Protein AF-A0A259SQU6-F1 (afdb_monomer_lite)

Secondary structure (DSSP, 8-state):
-----PPPGGGS-TT--SSSSSTT--GGGS--EEE--EE-TTSBEE--TTHHHHHHHHHHTT-SEEE-GGG-BHHHHHHHHHHHHSPP-TTS-----

Sequence (97 aa):
MAPDLHIPADLLPRDGRFGCGPSKVRPEQVATLAAVGELSLAGEVRPVTQAAQRRSEAARLGYAHVIDDRSATLRGALGDVKAHRAPRRLDDEVPAF

Structure (mmCIF, N/CA/C/O backbone):
data_AF-A0A259SQU6-F1
#
_entry.id   AF-A0A259SQU6-F1
#
loop_
_atom_site.group_PDB
_atom_site.id
_atom_site.type_symbol
_atom_site.label_atom_id
_atom_site.label_alt_id
_atom_site.label_comp_id
_atom_site.label_asym_id
_atom_site.label_entity_id
_atom_site.label_seq_id
_atom_site.pdbx_PDB_ins_code
_atom_site.Cartn_x
_atom_site.Cartn_y
_atom_site.Cartn_z
_atom_site.occupancy
_atom_site.B_iso_or_equiv
_atom_site.auth_seq_id
_atom_site.auth_comp_id
_atom_site.auth_asym_id
_atom_site.auth_atom_id
_atom_site.pdbx_PDB_model_num
ATOM 1 N N . MET A 1 1 ? -44.022 33.329 9.269 1.00 60.66 1 MET A N 1
ATOM 2 C CA . MET A 1 1 ? -43.998 32.216 10.237 1.00 60.66 1 MET A CA 1
ATOM 3 C C . MET A 1 1 ? -43.575 30.980 9.459 1.00 60.66 1 MET A C 1
ATOM 5 O O . MET A 1 1 ? -44.358 30.513 8.645 1.00 60.66 1 MET A O 1
ATOM 9 N N . ALA A 1 2 ? -42.301 30.584 9.541 1.00 52.31 2 ALA A N 1
ATOM 10 C CA . ALA A 1 2 ? -41.794 29.430 8.792 1.00 52.31 2 ALA A CA 1
ATOM 11 C C . ALA A 1 2 ? -42.286 28.130 9.458 1.00 52.31 2 ALA A C 1
ATOM 13 O O . ALA A 1 2 ? -42.396 28.116 10.685 1.00 52.31 2 ALA A O 1
ATOM 14 N N . PRO A 1 3 ? -42.624 27.081 8.688 1.00 71.12 3 PRO A N 1
ATOM 15 C CA . PRO A 1 3 ? -43.042 25.806 9.254 1.00 71.12 3 PRO A CA 1
ATOM 16 C C . PRO A 1 3 ? -41.892 25.157 10.025 1.00 71.12 3 PRO A C 1
ATOM 18 O O . PRO A 1 3 ? -40.721 25.305 9.673 1.00 71.12 3 PRO A O 1
ATOM 21 N N . ASP A 1 4 ? -42.258 24.443 11.080 1.00 78.88 4 ASP A N 1
ATOM 22 C CA . ASP A 1 4 ? -41.328 23.856 12.032 1.00 78.88 4 ASP A CA 1
ATOM 23 C C . ASP A 1 4 ? -40.701 22.578 11.444 1.00 78.88 4 ASP A C 1
ATOM 25 O O . ASP A 1 4 ? -41.302 21.500 11.455 1.00 78.88 4 ASP A O 1
ATOM 29 N N . LEU A 1 5 ? -39.517 22.707 10.838 1.00 80.69 5 LEU A N 1
ATOM 30 C CA . LEU A 1 5 ? -38.829 21.615 10.147 1.00 80.69 5 LEU A CA 1
ATOM 31 C C . LEU A 1 5 ? -38.096 20.721 11.152 1.00 80.69 5 LEU A C 1
ATOM 33 O O . LEU A 1 5 ? -36.999 21.040 11.606 1.00 80.69 5 LEU A O 1
ATOM 37 N N . HIS A 1 6 ? -38.695 19.572 11.448 1.00 82.06 6 HIS A N 1
ATOM 38 C CA . HIS A 1 6 ? -38.123 18.554 12.321 1.00 82.06 6 HIS A CA 1
ATOM 39 C C . HIS A 1 6 ? -37.557 17.392 11.507 1.00 82.06 6 HIS A C 1
ATOM 41 O O . HIS A 1 6 ? -38.204 16.892 10.586 1.00 82.06 6 HIS A O 1
ATOM 47 N N . ILE A 1 7 ? -36.358 16.937 11.867 1.00 75.38 7 ILE A N 1
ATOM 48 C CA . ILE A 1 7 ? -35.789 15.702 11.320 1.00 75.38 7 ILE A CA 1
ATOM 49 C C . ILE A 1 7 ? -36.546 14.517 11.950 1.00 75.38 7 ILE A C 1
ATOM 51 O O . ILE A 1 7 ? -36.636 14.463 13.179 1.00 75.38 7 ILE A O 1
ATOM 55 N N . PRO A 1 8 ? -37.086 13.576 11.152 1.00 85.56 8 PRO A N 1
ATOM 56 C CA . PRO A 1 8 ? -37.707 12.354 11.661 1.00 85.56 8 PRO A CA 1
ATOM 57 C C . PRO A 1 8 ? -36.784 11.573 12.608 1.00 85.56 8 PRO A C 1
ATOM 59 O O . PRO A 1 8 ? -35.580 11.465 12.372 1.00 85.56 8 PRO A O 1
ATOM 62 N N . ALA A 1 9 ? -37.345 11.035 13.695 1.00 82.06 9 ALA A N 1
ATOM 63 C CA . ALA A 1 9 ? -36.571 10.433 14.786 1.00 82.06 9 ALA A CA 1
ATOM 64 C C . ALA A 1 9 ? -35.763 9.193 14.363 1.00 82.06 9 ALA A C 1
ATOM 66 O O . ALA A 1 9 ? -34.707 8.916 14.923 1.00 82.06 9 ALA A O 1
ATOM 67 N N . ASP A 1 10 ?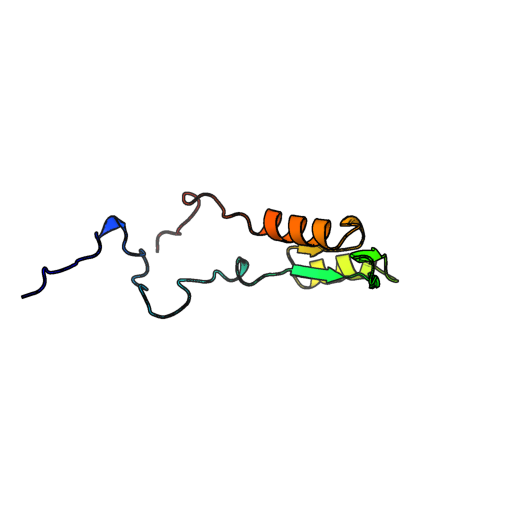 -36.238 8.469 13.356 1.00 79.19 10 ASP A N 1
ATOM 68 C CA . ASP A 1 10 ? -35.579 7.320 12.736 1.00 79.19 10 ASP A CA 1
ATOM 69 C C . ASP A 1 10 ? -34.348 7.703 11.901 1.00 79.19 10 ASP A C 1
ATOM 71 O O . ASP A 1 10 ? -33.470 6.870 11.677 1.00 79.19 10 ASP A O 1
ATOM 75 N N . LEU A 1 11 ? -34.252 8.970 11.489 1.00 72.94 11 LEU A N 1
ATOM 76 C CA . LEU A 1 11 ? -33.097 9.522 10.782 1.00 72.94 11 LEU A CA 1
ATOM 77 C C . LEU A 1 11 ? -32.080 10.181 11.724 1.00 72.94 11 LEU A C 1
ATOM 79 O O . LEU A 1 11 ? -31.016 10.616 11.273 1.00 72.94 11 LEU A O 1
ATOM 83 N N . LEU A 1 12 ? -32.372 10.255 13.027 1.00 74.19 12 LEU A N 1
ATOM 84 C CA . LEU A 1 12 ? -31.411 10.744 14.007 1.00 74.19 12 LEU A CA 1
ATOM 85 C C . LEU A 1 12 ? -30.332 9.678 14.265 1.00 74.19 12 LEU A C 1
ATOM 87 O O . LEU A 1 12 ? -30.648 8.514 14.528 1.00 74.19 12 LEU A O 1
ATOM 91 N N . PRO A 1 13 ? -29.041 10.049 14.243 1.00 69.81 13 PRO A N 1
ATOM 92 C CA . PRO A 1 13 ? -27.972 9.171 14.682 1.00 69.81 13 PRO A CA 1
ATOM 93 C C . PRO A 1 13 ? -28.231 8.693 16.109 1.00 69.81 13 PRO A C 1
ATOM 95 O O . PRO A 1 13 ? -28.492 9.497 17.004 1.00 69.81 13 PRO A O 1
ATOM 98 N N . ARG A 1 14 ? -28.092 7.383 16.342 1.00 69.50 14 ARG A N 1
ATOM 99 C CA . ARG A 1 14 ? -28.286 6.766 17.670 1.00 69.50 14 ARG A CA 1
ATOM 100 C C . ARG A 1 14 ? -27.388 7.355 18.762 1.00 69.50 14 ARG A C 1
ATOM 102 O O . ARG A 1 14 ? -27.666 7.187 19.939 1.00 69.50 14 ARG A O 1
ATOM 109 N N . ASP A 1 15 ? -26.296 8.008 18.381 1.00 63.97 15 ASP A N 1
ATOM 110 C CA . ASP A 1 15 ? -25.340 8.637 19.289 1.00 63.97 15 ASP A CA 1
ATOM 111 C C . ASP A 1 15 ? -25.579 10.140 19.511 1.00 63.97 15 ASP A C 1
ATOM 113 O O . ASP A 1 15 ? -24.777 10.784 20.185 1.00 63.97 15 ASP A O 1
ATOM 117 N N . 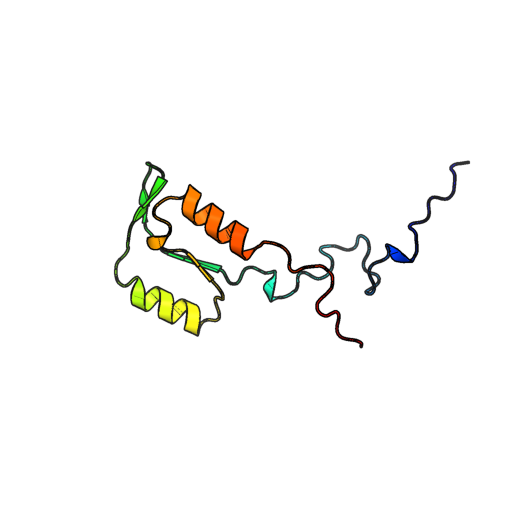GLY A 1 16 ? -26.659 10.699 18.951 1.00 66.94 16 GLY A N 1
ATOM 118 C CA . GLY A 1 16 ? -27.102 12.076 19.182 1.00 66.94 16 GLY A CA 1
ATOM 119 C C . GLY A 1 16 ? -26.232 13.164 18.545 1.00 66.94 16 GLY A C 1
ATOM 120 O O . GLY A 1 16 ? -26.401 14.339 18.860 1.00 66.94 16 GLY A O 1
ATOM 121 N N . ARG A 1 17 ? -25.288 12.817 17.658 1.00 67.06 17 ARG A N 1
ATOM 122 C CA . ARG A 1 17 ? -24.277 13.753 17.127 1.00 67.06 17 ARG A CA 1
ATOM 123 C C . ARG A 1 17 ? -24.598 14.277 15.728 1.00 67.06 17 ARG A C 1
ATOM 125 O O . ARG A 1 17 ? -23.802 14.138 14.796 1.00 67.06 17 ARG A O 1
ATOM 132 N N . PHE A 1 18 ? -25.759 14.909 15.575 1.00 65.56 18 PHE A N 1
ATOM 133 C CA . PHE A 1 18 ? -26.076 15.652 14.354 1.00 65.56 18 PHE A CA 1
ATOM 134 C C . PHE A 1 18 ? -25.340 17.006 14.366 1.00 65.56 18 PHE A C 1
ATOM 136 O O . PHE A 1 18 ? -25.531 17.809 15.273 1.00 65.56 18 PHE A O 1
ATOM 143 N N . GLY A 1 19 ? -24.474 17.264 13.379 1.00 61.25 19 GLY A N 1
ATOM 144 C CA . GLY A 1 19 ? -23.902 18.600 13.138 1.00 61.25 19 GLY A CA 1
ATOM 145 C C . GLY A 1 19 ? -22.692 19.050 13.980 1.00 61.25 19 GLY A C 1
ATOM 146 O O . GLY A 1 19 ? -22.284 20.197 13.833 1.00 61.25 19 GLY A O 1
ATOM 147 N N . CYS A 1 20 ? -22.065 18.204 14.813 1.00 52.62 20 CYS A N 1
ATOM 148 C CA . CYS A 1 20 ? -20.941 18.605 15.691 1.00 52.62 20 CYS A CA 1
ATOM 149 C C . CYS A 1 20 ? -19.534 18.157 15.224 1.00 52.62 20 CYS A C 1
ATOM 151 O O . CYS A 1 20 ? -18.630 17.990 16.043 1.00 52.62 20 CYS A O 1
ATOM 153 N N . GLY A 1 21 ? -19.331 17.938 13.923 1.00 58.34 21 GLY A N 1
ATOM 154 C CA . GLY A 1 21 ? -18.098 17.343 13.380 1.00 58.34 21 GLY A CA 1
ATOM 155 C C . GLY A 1 21 ? -18.283 15.868 13.007 1.00 58.34 21 GLY A C 1
ATOM 156 O O . GLY A 1 21 ? -19.397 15.358 13.129 1.00 58.34 21 GLY A O 1
ATOM 157 N N . PRO A 1 22 ? -17.242 15.187 12.483 1.00 53.59 22 PRO A N 1
ATOM 158 C CA . PRO A 1 22 ? -17.411 13.928 11.772 1.00 53.59 22 PRO A CA 1
ATOM 159 C C . PRO A 1 22 ? -17.970 12.869 12.721 1.00 53.59 22 PRO A C 1
ATOM 161 O O . PRO A 1 22 ? -17.311 12.416 13.658 1.00 53.59 22 PRO A O 1
ATOM 164 N N . SER A 1 23 ? -19.234 12.534 12.493 1.00 53.69 23 SER A N 1
ATOM 165 C CA . SER A 1 23 ? -20.035 11.600 13.267 1.00 53.69 23 SER A CA 1
ATOM 166 C C . SER A 1 23 ? -19.318 10.249 13.288 1.00 53.69 23 SER A C 1
ATOM 168 O O . SER A 1 23 ? -19.304 9.550 12.283 1.00 53.69 23 SER A O 1
ATOM 170 N N . LYS A 1 24 ? -18.632 9.944 14.399 1.00 58.22 24 LYS A N 1
ATOM 171 C CA . LYS A 1 24 ? -17.826 8.731 14.624 1.00 58.22 24 LYS A CA 1
ATOM 172 C C . LYS A 1 24 ? -17.030 8.289 13.389 1.00 58.22 24 LYS A C 1
ATOM 174 O O . LYS A 1 24 ? -17.375 7.292 12.761 1.00 58.22 24 LYS A O 1
ATOM 179 N N . VAL A 1 25 ? -15.916 8.965 13.088 1.00 54.47 25 VAL A N 1
ATOM 180 C CA . VAL A 1 25 ? -14.859 8.284 12.322 1.00 54.47 25 VAL A CA 1
ATOM 181 C C . VAL A 1 25 ? -14.386 7.146 13.209 1.00 54.47 25 VAL A C 1
ATOM 183 O O . VAL A 1 25 ? -13.686 7.372 14.198 1.00 54.47 25 VAL A O 1
ATOM 186 N N . ARG A 1 26 ? -14.852 5.931 12.931 1.00 55.69 26 ARG A N 1
ATOM 187 C CA . ARG A 1 26 ? -14.359 4.759 13.637 1.00 55.69 26 ARG A CA 1
ATOM 188 C C . ARG A 1 26 ? -12.837 4.686 13.404 1.00 55.69 26 ARG A C 1
ATOM 190 O O . ARG A 1 26 ? -12.392 5.096 12.332 1.00 55.69 26 ARG A O 1
ATOM 197 N N . PRO A 1 27 ? -12.008 4.257 14.365 1.00 52.81 27 PRO A N 1
ATOM 198 C CA . PRO A 1 27 ? -10.552 4.221 14.190 1.00 52.81 27 PRO A CA 1
ATOM 199 C C . PRO A 1 27 ? -10.107 3.494 12.911 1.00 52.81 27 PRO A C 1
ATOM 201 O O . PRO A 1 27 ? -9.173 3.927 12.252 1.00 52.81 27 PRO A O 1
ATOM 204 N N . GLU A 1 28 ? -10.843 2.467 12.491 1.00 49.94 28 GLU A N 1
ATOM 205 C CA . GLU A 1 28 ? -10.682 1.749 11.222 1.00 49.94 28 GLU A CA 1
ATOM 206 C C . GLU A 1 28 ? -11.048 2.568 9.966 1.00 49.94 28 GLU A C 1
ATOM 208 O O . GLU A 1 28 ? -10.605 2.252 8.864 1.00 49.94 28 GLU A O 1
ATOM 213 N N . GLN A 1 29 ? -11.843 3.631 10.110 1.00 52.28 29 GLN A N 1
ATOM 214 C CA . GLN A 1 29 ? -12.135 4.614 9.061 1.00 52.28 29 GLN A CA 1
ATOM 215 C C . GLN A 1 29 ? -11.054 5.705 8.970 1.00 52.28 29 GLN A C 1
ATOM 217 O O . GLN A 1 29 ? -11.001 6.420 7.965 1.00 52.28 29 GLN A O 1
ATOM 222 N N . VAL A 1 30 ? -10.177 5.830 9.975 1.00 56.97 30 VAL A N 1
ATOM 223 C CA . VAL A 1 30 ? -8.925 6.586 9.863 1.00 56.97 30 VAL A CA 1
ATOM 224 C C . VAL A 1 30 ? -7.921 5.659 9.179 1.00 56.97 30 VAL A C 1
ATOM 226 O O . VAL A 1 30 ? -7.359 4.766 9.798 1.00 56.97 30 VAL A O 1
ATOM 229 N N . ALA A 1 31 ? -7.774 5.819 7.865 1.00 61.16 31 ALA A N 1
ATOM 230 C CA . ALA A 1 31 ? -7.061 4.903 6.976 1.00 61.16 31 ALA A CA 1
ATOM 231 C C . ALA A 1 31 ? -5.749 4.320 7.554 1.00 61.16 31 ALA A C 1
ATOM 233 O O . ALA A 1 31 ? -4.714 4.983 7.579 1.00 61.16 31 ALA A O 1
ATOM 234 N N . THR A 1 32 ? -5.768 3.032 7.909 1.00 79.06 32 THR A N 1
ATOM 235 C CA . THR A 1 32 ? -4.597 2.179 8.180 1.00 79.06 32 THR A CA 1
ATOM 236 C C . THR A 1 32 ? -3.989 1.677 6.862 1.00 79.06 32 THR A C 1
ATOM 238 O O . THR A 1 32 ? -3.767 0.485 6.652 1.00 79.06 32 THR A O 1
ATOM 241 N N . LEU A 1 33 ? -3.749 2.603 5.932 1.00 87.75 33 LEU A N 1
ATOM 242 C CA . LEU A 1 33 ? -3.219 2.337 4.596 1.00 87.75 33 LEU A CA 1
ATOM 243 C C . LEU A 1 33 ? -1.750 2.764 4.520 1.00 87.75 33 LEU A C 1
ATOM 245 O O . LEU A 1 33 ? -1.439 3.938 4.710 1.00 87.75 33 LEU A O 1
ATOM 249 N N . ALA A 1 34 ? -0.860 1.834 4.194 1.00 93.50 34 ALA A N 1
ATOM 250 C CA . ALA A 1 34 ? 0.495 2.148 3.759 1.00 93.50 34 ALA A CA 1
ATOM 251 C C . ALA A 1 34 ? 0.565 2.098 2.229 1.00 93.50 34 ALA A C 1
ATOM 253 O O . ALA A 1 34 ? -0.099 1.282 1.592 1.00 93.50 34 ALA A O 1
ATOM 254 N N . ALA A 1 35 ? 1.397 2.946 1.633 1.00 94.81 35 ALA A N 1
ATOM 255 C CA . ALA A 1 35 ? 1.685 2.907 0.205 1.00 94.81 35 ALA A CA 1
ATOM 256 C C . ALA A 1 35 ? 3.199 2.924 -0.016 1.00 94.81 35 ALA A C 1
ATOM 258 O O . ALA A 1 35 ? 3.919 3.677 0.643 1.00 94.81 35 ALA A O 1
ATOM 259 N N . VAL A 1 36 ? 3.687 2.085 -0.927 1.00 96.38 36 VAL A N 1
ATOM 260 C CA . VAL A 1 36 ? 5.112 1.968 -1.235 1.00 96.38 36 VAL A CA 1
ATOM 261 C C . VAL A 1 36 ? 5.330 1.696 -2.721 1.00 96.38 36 VAL A C 1
ATOM 263 O O . VAL A 1 36 ? 4.820 0.733 -3.271 1.00 96.38 36 VAL A O 1
ATOM 266 N N . GLY A 1 37 ? 6.133 2.522 -3.378 1.00 95.94 37 GLY A N 1
ATOM 267 C CA . GLY A 1 37 ? 6.446 2.373 -4.796 1.00 95.94 37 GLY A CA 1
ATOM 268 C C . GLY A 1 37 ? 7.108 3.633 -5.331 1.00 95.94 37 GLY A C 1
ATOM 269 O O . GLY A 1 37 ? 7.003 4.698 -4.721 1.00 95.94 37 GLY A O 1
ATOM 270 N N . GLU A 1 38 ? 7.793 3.519 -6.461 1.00 97.69 38 GLU A N 1
ATOM 271 C CA . GLU A 1 38 ? 8.236 4.683 -7.225 1.00 97.69 38 GLU A CA 1
ATOM 272 C C . GLU A 1 38 ? 7.135 5.052 -8.224 1.00 97.69 38 GLU A C 1
ATOM 274 O O . GLU A 1 38 ? 6.672 4.200 -8.982 1.00 97.69 38 GLU A O 1
ATOM 279 N N . LEU A 1 39 ? 6.699 6.312 -8.217 1.00 97.69 39 LEU A N 1
ATOM 280 C CA . LEU A 1 39 ? 5.694 6.802 -9.155 1.00 97.69 39 LEU A CA 1
ATOM 281 C C . LEU A 1 39 ? 6.386 7.457 -10.350 1.00 97.69 39 LEU A C 1
ATOM 283 O O . LEU A 1 39 ? 7.044 8.487 -10.198 1.00 97.69 39 LEU A O 1
ATOM 287 N N . SER A 1 40 ? 6.218 6.880 -11.540 1.00 97.38 40 SER A N 1
ATOM 288 C CA . SER A 1 40 ? 6.727 7.489 -12.770 1.00 97.38 40 SER A CA 1
ATOM 289 C C . SER A 1 40 ? 5.822 8.635 -13.236 1.00 97.38 40 SER A C 1
ATOM 291 O O . SER A 1 40 ? 4.627 8.669 -12.939 1.00 97.38 40 SER A O 1
ATOM 293 N N . LEU A 1 41 ? 6.361 9.555 -14.043 1.00 97.38 41 LEU A N 1
ATOM 294 C CA . LEU A 1 41 ? 5.561 10.621 -14.668 1.00 97.38 41 LEU A CA 1
ATOM 295 C C . LEU A 1 41 ? 4.516 10.082 -15.663 1.00 97.38 41 LEU A C 1
ATOM 297 O O . LEU A 1 41 ? 3.539 10.766 -15.950 1.00 97.38 41 LEU A O 1
ATOM 301 N N . ALA A 1 42 ? 4.694 8.851 -16.156 1.00 97.06 42 ALA A N 1
ATOM 302 C CA . ALA A 1 42 ? 3.708 8.148 -16.976 1.00 97.06 42 ALA A CA 1
ATOM 303 C C . ALA A 1 42 ? 2.567 7.524 -16.142 1.00 97.06 42 ALA A C 1
ATOM 305 O O . ALA A 1 42 ? 1.612 6.993 -16.704 1.00 97.06 42 ALA A O 1
ATOM 306 N N . GLY A 1 43 ? 2.643 7.597 -14.808 1.00 97.12 43 GLY A N 1
ATOM 307 C CA . GLY A 1 43 ? 1.629 7.069 -13.897 1.00 97.12 43 GLY A CA 1
ATOM 308 C C . GLY A 1 43 ? 1.801 5.592 -13.544 1.00 97.12 43 GLY A C 1
ATOM 309 O O . GLY A 1 43 ? 0.839 4.974 -13.087 1.00 97.12 43 GLY A O 1
ATOM 310 N N . GLU A 1 44 ? 2.987 5.018 -13.743 1.00 98.19 44 GLU A N 1
ATOM 311 C CA . GLU A 1 44 ? 3.308 3.643 -13.340 1.00 98.19 44 GLU A CA 1
ATOM 312 C C . GLU A 1 44 ? 3.711 3.587 -11.865 1.00 98.19 44 GLU A C 1
ATOM 314 O O . GLU A 1 44 ? 4.385 4.493 -11.370 1.00 98.19 44 GLU A O 1
ATOM 319 N N . VAL A 1 45 ? 3.355 2.497 -11.184 1.00 97.88 45 VAL A N 1
ATOM 320 C CA . VAL A 1 45 ? 3.846 2.182 -9.836 1.00 97.88 45 VAL A CA 1
ATOM 321 C C . VAL A 1 45 ? 4.941 1.134 -9.972 1.00 97.88 45 VAL A C 1
ATOM 323 O O . VAL A 1 45 ? 4.669 -0.028 -10.262 1.00 97.88 45 VAL A O 1
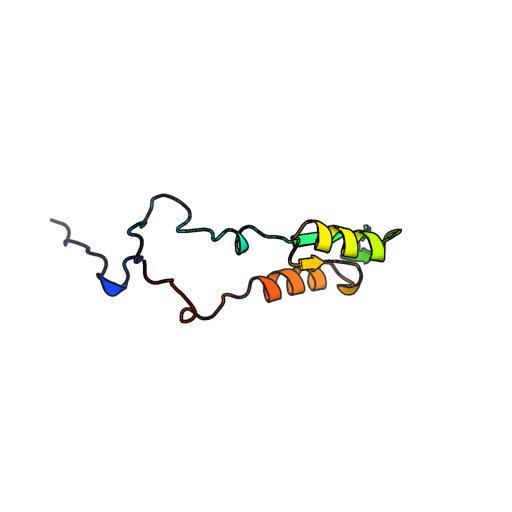ATOM 326 N N . ARG A 1 46 ? 6.191 1.554 -9.794 1.00 97.44 46 ARG A N 1
ATOM 327 C CA . ARG A 1 46 ? 7.376 0.716 -9.984 1.00 97.44 46 ARG A CA 1
ATOM 328 C C . ARG A 1 46 ? 7.860 0.127 -8.652 1.00 97.44 46 ARG A C 1
ATOM 330 O O . ARG A 1 46 ? 7.730 0.780 -7.609 1.00 97.44 46 ARG A O 1
ATOM 337 N N . PRO A 1 47 ? 8.439 -1.087 -8.670 1.00 96.94 47 PRO A N 1
ATOM 338 C CA . PRO A 1 47 ? 8.941 -1.737 -7.466 1.00 96.94 47 PRO A CA 1
ATOM 339 C C . PRO A 1 47 ? 10.122 -0.969 -6.868 1.00 96.94 47 PRO A C 1
ATOM 341 O O . PRO A 1 47 ? 10.983 -0.460 -7.582 1.00 96.94 47 PRO A O 1
ATOM 344 N N . VAL A 1 48 ? 10.190 -0.949 -5.537 1.00 96.50 48 VAL A N 1
ATOM 345 C CA . VAL A 1 48 ? 11.322 -0.400 -4.778 1.00 96.50 48 VAL A CA 1
ATOM 346 C C . VAL A 1 48 ? 12.127 -1.509 -4.115 1.00 96.50 48 VAL A C 1
ATOM 348 O O . VAL A 1 48 ? 11.664 -2.639 -3.931 1.00 96.50 48 VAL A O 1
ATOM 351 N N . THR A 1 49 ? 13.336 -1.174 -3.675 1.00 97.25 49 THR A N 1
ATOM 352 C CA . THR A 1 49 ? 14.146 -2.092 -2.875 1.00 97.25 49 THR A CA 1
ATOM 353 C C . THR A 1 49 ? 13.420 -2.492 -1.586 1.00 97.25 49 THR A C 1
ATOM 355 O O . THR A 1 49 ? 12.764 -1.681 -0.920 1.00 97.25 49 THR A O 1
ATOM 358 N N . GLN A 1 50 ? 13.555 -3.773 -1.225 1.00 96.50 50 GLN A N 1
ATOM 359 C CA . GLN A 1 50 ? 12.985 -4.356 -0.004 1.00 96.50 50 GLN A CA 1
ATOM 360 C C . GLN A 1 50 ? 11.445 -4.256 0.094 1.00 96.50 50 GLN A C 1
ATOM 362 O O . GLN A 1 50 ? 10.899 -4.245 1.196 1.00 96.50 50 GLN A O 1
ATOM 367 N N . ALA A 1 51 ? 10.716 -4.223 -1.030 1.00 94.88 51 ALA A N 1
ATOM 368 C CA . ALA A 1 51 ? 9.248 -4.133 -1.038 1.00 94.88 51 ALA A CA 1
ATOM 369 C C . ALA A 1 51 ? 8.560 -5.205 -0.163 1.00 94.88 51 ALA A C 1
ATOM 371 O O . ALA A 1 51 ? 7.611 -4.908 0.561 1.00 94.88 51 ALA A O 1
ATOM 372 N N . ALA A 1 52 ? 9.074 -6.441 -0.161 1.00 94.44 52 ALA A N 1
ATOM 373 C CA . ALA A 1 52 ? 8.565 -7.514 0.696 1.00 94.44 52 ALA A CA 1
ATOM 374 C C . ALA A 1 52 ? 8.690 -7.189 2.192 1.00 94.44 52 ALA A C 1
ATOM 376 O O . ALA A 1 52 ? 7.713 -7.301 2.926 1.00 94.44 52 ALA A O 1
ATOM 377 N N . GLN A 1 53 ? 9.861 -6.722 2.627 1.00 97.12 53 GLN A N 1
ATOM 378 C CA . GLN A 1 53 ? 10.102 -6.351 4.019 1.00 97.12 53 GLN A CA 1
ATOM 379 C C . GLN A 1 53 ? 9.255 -5.153 4.446 1.00 97.12 53 GLN A C 1
ATOM 381 O O . GLN A 1 53 ? 8.696 -5.164 5.536 1.00 97.12 53 GLN A O 1
ATOM 386 N N . ARG A 1 54 ? 9.104 -4.146 3.577 1.00 95.94 54 ARG A N 1
ATOM 387 C CA . ARG A 1 54 ? 8.247 -2.979 3.838 1.00 95.94 54 ARG A CA 1
ATOM 388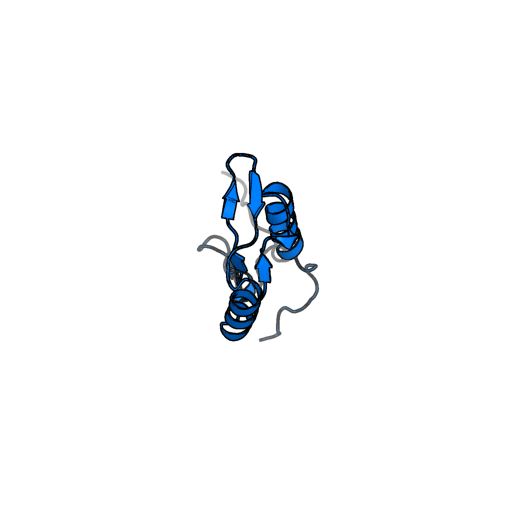 C C . ARG A 1 54 ? 6.785 -3.383 4.040 1.00 95.94 54 ARG A C 1
ATOM 390 O O . ARG A 1 54 ? 6.124 -2.836 4.914 1.00 95.94 54 ARG A O 1
ATOM 397 N N . ARG A 1 55 ? 6.301 -4.379 3.289 1.00 94.75 55 ARG A N 1
ATOM 398 C CA . ARG A 1 55 ? 4.958 -4.950 3.472 1.00 94.75 55 ARG A CA 1
ATOM 399 C C . ARG A 1 55 ? 4.824 -5.683 4.809 1.00 94.75 55 ARG A C 1
ATOM 401 O O . ARG A 1 55 ? 3.843 -5.472 5.514 1.00 94.75 55 ARG A O 1
ATOM 408 N N . SER A 1 56 ? 5.812 -6.499 5.177 1.00 95.12 56 SER A N 1
ATOM 409 C CA . SER A 1 56 ? 5.833 -7.179 6.480 1.00 95.12 56 SER A CA 1
ATOM 410 C C . SER A 1 56 ? 5.882 -6.190 7.648 1.00 95.12 56 SER A C 1
ATOM 412 O O . SER A 1 56 ? 5.201 -6.383 8.651 1.00 95.12 56 SER A O 1
ATOM 414 N N . GLU A 1 57 ? 6.641 -5.104 7.505 1.00 96.25 57 GLU A N 1
ATOM 415 C CA . GLU A 1 57 ? 6.737 -4.046 8.510 1.00 96.25 57 GLU A CA 1
ATOM 416 C C . GLU A 1 57 ? 5.431 -3.254 8.629 1.00 96.25 57 GLU A C 1
ATOM 418 O O . GLU A 1 57 ? 4.974 -2.982 9.735 1.00 96.25 57 GLU A O 1
ATOM 423 N N . ALA A 1 58 ? 4.773 -2.954 7.508 1.00 93.69 58 ALA A N 1
ATOM 424 C CA . ALA A 1 58 ? 3.456 -2.332 7.521 1.00 93.69 58 ALA A CA 1
ATOM 425 C C . ALA A 1 58 ? 2.429 -3.202 8.272 1.00 93.69 58 ALA A C 1
ATOM 427 O O . ALA A 1 58 ? 1.699 -2.695 9.123 1.00 93.69 58 ALA A O 1
ATOM 428 N N . ALA A 1 59 ? 2.435 -4.519 8.045 1.00 90.88 59 ALA A N 1
ATOM 429 C CA . ALA A 1 59 ? 1.593 -5.443 8.803 1.00 90.88 59 ALA A CA 1
ATOM 430 C C . ALA A 1 59 ? 1.932 -5.434 10.306 1.00 90.88 59 ALA A C 1
ATOM 432 O O . ALA A 1 59 ? 1.033 -5.358 11.142 1.00 90.88 59 ALA A O 1
ATOM 433 N N . ARG A 1 60 ? 3.225 -5.437 10.663 1.00 93.50 60 ARG A N 1
ATOM 434 C CA . ARG A 1 60 ? 3.694 -5.353 12.058 1.00 93.50 60 ARG A CA 1
ATOM 435 C C . ARG A 1 60 ? 3.228 -4.072 12.762 1.00 93.50 60 ARG A C 1
ATOM 437 O O . ARG A 1 60 ? 2.953 -4.102 13.957 1.00 93.50 60 ARG A O 1
ATOM 444 N N . LEU A 1 61 ? 3.149 -2.962 12.027 1.00 91.81 61 LEU A N 1
ATOM 445 C CA . LEU A 1 61 ? 2.718 -1.650 12.520 1.00 91.81 61 LEU A CA 1
ATOM 446 C C . LEU A 1 61 ? 1.191 -1.457 12.518 1.00 91.81 61 LEU A C 1
ATOM 448 O O . LEU A 1 61 ? 0.720 -0.394 12.916 1.00 91.81 61 LEU A O 1
ATOM 452 N N . GLY A 1 62 ? 0.415 -2.460 12.095 1.00 87.69 62 GLY A N 1
ATOM 453 C CA . GLY A 1 62 ? -1.048 -2.402 12.116 1.00 87.69 62 GLY A CA 1
ATOM 454 C C . GLY A 1 62 ? -1.674 -1.683 10.921 1.00 87.69 62 GLY A C 1
ATOM 455 O O . GLY A 1 62 ? -2.847 -1.313 10.979 1.00 87.69 62 GLY A O 1
ATOM 456 N N . TYR A 1 63 ? -0.933 -1.499 9.824 1.00 88.94 63 TYR A N 1
ATOM 457 C CA . TYR A 1 63 ? -1.547 -1.102 8.560 1.00 88.94 63 TYR A CA 1
ATOM 458 C C . TYR A 1 63 ? -2.396 -2.265 8.034 1.00 88.94 63 TYR A C 1
ATOM 460 O O . TYR A 1 63 ? -1.879 -3.340 7.734 1.00 88.94 63 TYR A O 1
ATOM 468 N N . ALA A 1 64 ? -3.704 -2.047 7.918 1.00 84.75 64 ALA A N 1
ATOM 469 C CA . ALA A 1 64 ? -4.652 -3.027 7.405 1.00 84.75 64 ALA A CA 1
ATOM 470 C C . ALA A 1 64 ? -4.466 -3.268 5.901 1.00 84.75 64 ALA A C 1
ATOM 472 O O . ALA A 1 64 ? -4.777 -4.348 5.400 1.00 84.75 64 ALA A O 1
ATOM 473 N N . HIS A 1 65 ? -3.945 -2.269 5.183 1.00 89.06 65 HIS A N 1
ATOM 474 C CA . HIS A 1 65 ? -3.804 -2.312 3.735 1.00 89.06 65 HIS A CA 1
ATOM 475 C C . HIS A 1 65 ? -2.448 -1.769 3.290 1.00 89.06 65 HIS A C 1
ATOM 477 O O . HIS A 1 65 ? -1.980 -0.746 3.789 1.00 89.06 65 HIS A O 1
ATOM 483 N N . VAL A 1 66 ? -1.838 -2.441 2.313 1.00 93.88 66 VAL A N 1
ATOM 484 C CA . VAL A 1 66 ? -0.601 -1.997 1.665 1.00 93.88 66 VAL A CA 1
ATOM 485 C C . VAL A 1 66 ? -0.842 -1.906 0.165 1.00 93.88 66 VAL A C 1
ATOM 487 O O . VAL A 1 66 ? -1.147 -2.916 -0.464 1.00 93.88 66 VAL A O 1
ATOM 490 N N . ILE A 1 67 ? -0.690 -0.706 -0.391 1.00 95.50 67 ILE A N 1
ATOM 491 C CA . ILE A 1 67 ? -0.654 -0.464 -1.837 1.00 95.50 67 ILE A CA 1
ATOM 492 C C . ILE A 1 67 ? 0.800 -0.492 -2.288 1.00 95.50 67 ILE A C 1
ATOM 494 O O . ILE A 1 67 ? 1.642 0.210 -1.724 1.00 95.50 67 ILE A O 1
ATOM 498 N N . ASP A 1 68 ? 1.096 -1.288 -3.307 1.00 96.38 68 ASP A N 1
ATOM 499 C CA . ASP A 1 68 ? 2.448 -1.429 -3.837 1.00 96.38 68 ASP A CA 1
ATOM 500 C C . ASP A 1 68 ? 2.470 -1.599 -5.364 1.00 96.38 68 ASP A C 1
ATOM 502 O O . ASP A 1 68 ? 1.465 -1.361 -6.042 1.00 96.38 68 ASP A O 1
ATOM 506 N N . ASP A 1 69 ? 3.625 -1.978 -5.915 1.00 96.69 69 ASP A N 1
ATOM 507 C CA . ASP A 1 69 ? 3.861 -2.159 -7.350 1.00 96.69 69 ASP A CA 1
ATOM 508 C C . ASP A 1 69 ? 2.911 -3.159 -8.023 1.00 96.69 69 ASP A C 1
ATOM 510 O O . ASP A 1 69 ? 2.687 -3.063 -9.229 1.00 96.69 69 ASP A O 1
ATOM 514 N N . ARG A 1 70 ? 2.246 -4.039 -7.259 1.00 95.44 70 ARG A N 1
ATOM 515 C CA . ARG A 1 70 ? 1.191 -4.930 -7.779 1.00 95.44 70 ARG A CA 1
ATOM 516 C C . ARG A 1 70 ? 0.025 -4.173 -8.408 1.00 95.44 70 ARG A C 1
ATOM 518 O O . ARG A 1 70 ? -0.654 -4.721 -9.271 1.00 95.44 70 ARG A O 1
ATOM 525 N N . SER A 1 71 ? -0.184 -2.920 -8.009 1.00 96.62 71 SER A N 1
ATOM 526 C CA . SER A 1 71 ? -1.224 -2.052 -8.571 1.00 96.62 7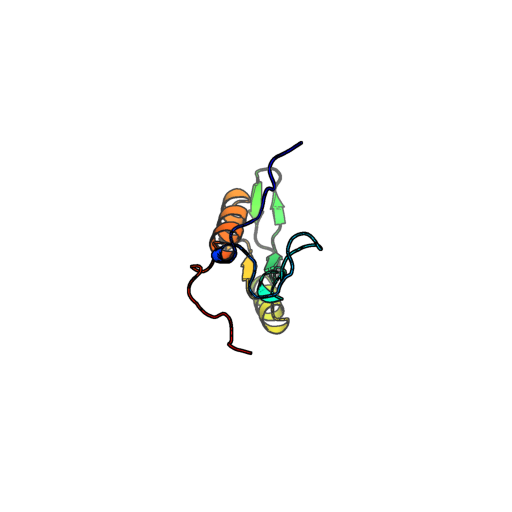1 SER A CA 1
ATOM 527 C C . SER A 1 71 ? -0.909 -1.607 -10.008 1.00 96.62 71 SER A C 1
ATOM 529 O O . SER A 1 71 ? -1.805 -1.128 -10.705 1.00 96.62 71 SER A O 1
ATOM 531 N N . ALA A 1 72 ? 0.356 -1.746 -10.442 1.00 97.44 72 ALA A N 1
ATOM 532 C CA . ALA A 1 72 ? 0.961 -1.400 -11.736 1.00 97.44 72 ALA A CA 1
ATOM 533 C C . ALA A 1 72 ? 0.853 0.074 -12.180 1.00 97.44 72 ALA A C 1
ATOM 535 O O . ALA A 1 72 ? 1.782 0.624 -12.767 1.00 97.44 72 ALA A O 1
ATOM 536 N N . THR A 1 73 ? -0.261 0.744 -11.896 1.00 98.06 73 THR A N 1
ATOM 537 C CA . THR A 1 73 ? -0.571 2.114 -12.306 1.00 98.06 73 THR A CA 1
ATOM 538 C C . THR A 1 73 ? -1.215 2.887 -11.162 1.00 98.06 73 THR A C 1
ATOM 540 O O . THR A 1 73 ? -1.872 2.313 -10.292 1.00 98.06 73 THR A O 1
ATOM 543 N N . LEU A 1 74 ? -1.104 4.215 -11.196 1.00 96.31 74 LEU A N 1
ATOM 544 C CA . LEU A 1 74 ? -1.762 5.104 -10.239 1.00 96.31 74 LEU A CA 1
ATOM 545 C C . LEU A 1 74 ? -3.288 4.922 -10.251 1.00 96.31 74 LEU A C 1
ATOM 547 O O . LEU A 1 74 ? -3.931 4.970 -9.205 1.00 96.31 74 LEU A O 1
ATOM 551 N N . ARG A 1 75 ? -3.881 4.678 -11.428 1.00 97.38 75 ARG A N 1
ATOM 552 C CA . ARG A 1 75 ? -5.317 4.387 -11.543 1.00 97.38 75 ARG A CA 1
ATOM 553 C C . ARG A 1 75 ? -5.679 3.067 -10.855 1.00 97.38 75 ARG A C 1
ATOM 555 O O . ARG A 1 75 ? -6.700 3.037 -10.175 1.00 97.38 75 ARG A O 1
ATOM 562 N N . GLY A 1 76 ? -4.863 2.024 -11.021 1.00 97.12 76 GLY A N 1
ATOM 563 C CA . GLY A 1 76 ? -5.021 0.743 -10.324 1.00 97.12 76 GLY A CA 1
ATOM 564 C C . GLY A 1 76 ? -4.965 0.927 -8.810 1.00 97.12 76 GLY A C 1
ATOM 565 O O . GLY A 1 76 ? -5.935 0.622 -8.126 1.00 97.12 76 GLY A O 1
ATOM 566 N N . ALA A 1 77 ? -3.919 1.598 -8.321 1.00 95.56 77 ALA A N 1
ATOM 567 C CA . ALA A 1 77 ? -3.739 1.909 -6.903 1.00 95.56 77 ALA A CA 1
ATOM 568 C C . ALA A 1 77 ? -4.931 2.681 -6.305 1.00 95.56 77 ALA A C 1
ATOM 570 O O . ALA A 1 77 ? -5.425 2.355 -5.228 1.00 95.56 77 ALA A O 1
ATOM 571 N N . LEU A 1 78 ? -5.444 3.696 -7.011 1.00 94.31 78 LEU A N 1
ATOM 572 C CA . LEU A 1 78 ? -6.642 4.429 -6.584 1.00 94.31 78 LEU A CA 1
ATOM 573 C C . LEU A 1 78 ? -7.908 3.557 -6.603 1.00 94.31 78 LEU A C 1
ATOM 575 O O . LEU A 1 78 ? -8.823 3.798 -5.813 1.00 94.31 78 LEU A O 1
ATOM 579 N N . GLY A 1 79 ? -7.983 2.580 -7.508 1.00 93.88 79 GLY A N 1
ATOM 580 C CA . GLY A 1 79 ? -9.030 1.560 -7.536 1.00 93.88 79 GLY A CA 1
ATOM 581 C C . GLY A 1 79 ? -8.988 0.676 -6.293 1.00 93.88 79 GLY A C 1
ATOM 582 O O . GLY A 1 79 ? -10.013 0.534 -5.628 1.00 93.88 79 GLY A O 1
ATOM 583 N N . ASP A 1 80 ? -7.805 0.189 -5.926 1.00 91.19 80 ASP A N 1
ATOM 584 C CA . ASP A 1 80 ? -7.589 -0.650 -4.743 1.00 91.19 80 ASP A CA 1
ATOM 585 C C . ASP A 1 80 ? -7.977 0.094 -3.457 1.00 91.19 80 ASP A C 1
ATOM 587 O O . ASP A 1 80 ? -8.741 -0.413 -2.634 1.00 91.19 80 ASP A O 1
ATOM 591 N N . VAL A 1 81 ? -7.580 1.367 -3.328 1.00 89.38 81 VAL A N 1
ATOM 592 C CA . VAL A 1 81 ? -7.995 2.227 -2.203 1.00 89.38 81 VAL A CA 1
ATOM 593 C C . VAL A 1 81 ? -9.517 2.366 -2.120 1.00 89.38 81 VAL A C 1
ATOM 595 O O . VAL A 1 81 ? -10.092 2.321 -1.031 1.00 89.38 81 VAL A O 1
ATOM 598 N N . LYS A 1 82 ? -10.198 2.540 -3.258 1.00 84.81 82 LYS A N 1
ATOM 599 C CA . LYS A 1 82 ? -11.663 2.671 -3.294 1.00 84.81 82 LYS A CA 1
ATOM 600 C C . LYS A 1 82 ? -12.369 1.358 -2.974 1.00 84.81 82 LYS A C 1
ATOM 602 O O . LYS A 1 82 ? -13.367 1.391 -2.260 1.00 84.81 82 LYS A O 1
ATOM 607 N N . ALA A 1 83 ? -11.857 0.233 -3.468 1.00 82.12 83 ALA A N 1
ATOM 608 C CA . ALA A 1 83 ? -12.389 -1.093 -3.174 1.00 82.12 83 ALA A CA 1
ATOM 609 C C . ALA A 1 83 ? -12.314 -1.398 -1.671 1.00 82.12 83 ALA A C 1
ATOM 611 O O . ALA A 1 83 ? -13.274 -1.905 -1.098 1.00 82.12 83 ALA A O 1
ATOM 612 N N . HIS A 1 84 ? -11.223 -0.997 -1.014 1.00 73.12 84 HIS A N 1
ATOM 613 C CA . HIS A 1 84 ? -11.070 -1.130 0.436 1.00 73.12 84 HIS A CA 1
ATOM 614 C C . HIS A 1 84 ? -11.932 -0.147 1.244 1.00 73.12 84 HIS A C 1
ATOM 616 O O . HIS A 1 84 ? -12.291 -0.440 2.381 1.00 73.12 84 HIS A O 1
ATOM 622 N N . ARG A 1 85 ? -12.303 1.006 0.670 1.00 64.19 85 ARG A N 1
ATOM 623 C CA . ARG A 1 85 ? -13.154 2.022 1.316 1.00 64.19 85 ARG A CA 1
ATOM 624 C C . ARG A 1 85 ? -14.659 1.794 1.110 1.00 64.19 85 ARG A C 1
ATOM 626 O O . ARG A 1 85 ? -15.457 2.532 1.690 1.00 64.19 85 ARG A O 1
ATOM 633 N N . ALA A 1 86 ? -15.069 0.831 0.281 1.00 54.50 86 ALA A N 1
ATOM 634 C CA . ALA A 1 86 ? -16.485 0.581 0.026 1.00 54.50 86 ALA A CA 1
ATOM 635 C C . ALA A 1 86 ? -17.222 0.304 1.355 1.00 54.50 86 ALA A C 1
ATOM 637 O O . ALA A 1 86 ? -16.746 -0.496 2.163 1.00 54.50 86 ALA A O 1
ATOM 638 N N . PRO A 1 87 ? -18.345 0.995 1.626 1.00 50.97 87 PRO A N 1
ATOM 639 C CA . PRO A 1 87 ? -19.003 0.930 2.921 1.00 50.97 87 PRO A CA 1
ATOM 640 C C . PRO A 1 87 ? -19.453 -0.502 3.207 1.00 50.97 87 PRO A C 1
ATOM 642 O O . PRO A 1 87 ? -20.129 -1.125 2.384 1.00 50.97 87 PRO A O 1
ATOM 645 N N . ARG A 1 88 ? -19.110 -1.009 4.399 1.00 47.84 88 ARG A N 1
ATOM 646 C CA . ARG A 1 88 ? -19.837 -2.141 4.985 1.00 47.84 88 ARG A CA 1
ATOM 647 C C . ARG A 1 88 ? -21.328 -1.799 4.942 1.00 47.84 88 ARG A C 1
ATOM 649 O O . ARG A 1 88 ? -21.704 -0.664 5.248 1.00 47.84 88 ARG A O 1
ATOM 656 N N . ARG A 1 89 ? -22.154 -2.767 4.525 1.00 48.16 89 ARG A N 1
ATOM 657 C CA . ARG A 1 89 ? -23.619 -2.676 4.602 1.00 48.16 89 ARG A CA 1
ATOM 658 C C . ARG A 1 89 ? -24.015 -2.156 5.984 1.00 48.16 89 ARG A C 1
ATOM 660 O O . ARG A 1 89 ? -23.399 -2.523 6.980 1.00 48.16 89 ARG A O 1
ATOM 667 N N . LEU A 1 90 ? -25.037 -1.307 6.008 1.00 49.84 90 LEU A N 1
ATOM 668 C CA . LEU A 1 90 ? -25.525 -0.573 7.178 1.00 49.84 90 LEU A CA 1
ATOM 669 C C . LEU A 1 90 ? -25.988 -1.467 8.354 1.00 49.84 90 LEU A C 1
ATOM 671 O O . LEU A 1 90 ? -26.351 -0.931 9.397 1.00 49.84 90 LEU A O 1
ATOM 675 N N . ASP A 1 91 ? -25.969 -2.792 8.198 1.00 47.69 91 ASP A N 1
ATOM 676 C CA . ASP A 1 91 ? -26.649 -3.740 9.083 1.00 47.69 91 ASP A CA 1
ATOM 677 C C . ASP A 1 91 ? -25.727 -4.432 10.103 1.00 47.69 91 ASP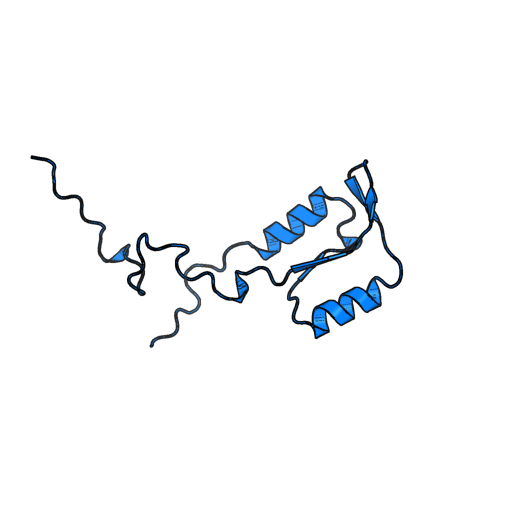 A C 1
ATOM 679 O O . ASP A 1 91 ? -26.212 -4.938 11.113 1.00 47.69 91 ASP A O 1
ATOM 683 N N . ASP A 1 92 ? -24.404 -4.414 9.908 1.00 46.34 92 ASP A N 1
ATOM 684 C CA . ASP A 1 92 ? -23.493 -5.171 10.774 1.00 46.34 92 ASP A CA 1
ATOM 685 C C . ASP A 1 92 ? -22.855 -4.283 11.859 1.00 46.34 92 ASP A C 1
ATOM 687 O O . ASP A 1 92 ? -21.843 -3.614 11.638 1.00 46.34 92 ASP A O 1
ATOM 691 N N . GLU A 1 93 ? -23.454 -4.352 13.052 1.00 50.25 93 GLU A N 1
ATOM 692 C CA . GLU A 1 93 ? -22.890 -4.021 14.373 1.00 50.25 93 GLU A CA 1
ATOM 693 C C . GLU A 1 93 ? -22.760 -2.526 14.744 1.00 50.25 93 GLU A C 1
ATOM 695 O O . GLU A 1 93 ? -21.698 -1.885 14.726 1.00 50.25 93 GLU A O 1
ATOM 700 N N . VAL A 1 94 ? -23.875 -1.986 15.246 1.00 51.78 94 VAL A N 1
ATOM 701 C CA . VAL A 1 94 ? -23.836 -1.052 16.382 1.00 51.78 94 VAL A CA 1
ATOM 702 C C . VAL A 1 94 ? -23.862 -1.912 17.651 1.00 51.78 94 VAL A C 1
ATOM 704 O O . VAL A 1 94 ? -24.891 -2.546 17.894 1.00 51.78 94 VAL A O 1
ATOM 707 N N . PRO A 1 95 ? -22.783 -1.971 18.455 1.00 47.47 95 PRO A N 1
ATOM 708 C CA . PRO A 1 95 ? -22.832 -2.641 19.748 1.00 47.47 95 PRO A CA 1
ATOM 709 C C . PRO A 1 95 ? -23.909 -1.984 20.609 1.00 47.47 95 PRO A C 1
ATOM 711 O O . PRO A 1 95 ? -23.955 -0.754 20.707 1.00 47.47 95 PRO A O 1
ATOM 714 N N . ALA A 1 96 ? -24.783 -2.796 21.199 1.00 53.12 96 ALA A N 1
ATOM 715 C CA . ALA A 1 96 ? -25.697 -2.320 22.220 1.00 53.12 96 ALA A CA 1
ATOM 716 C C . ALA A 1 96 ? -24.864 -1.942 23.452 1.00 53.12 96 ALA A C 1
ATOM 718 O O . ALA A 1 96 ? -24.286 -2.814 24.099 1.00 53.12 96 ALA A O 1
ATOM 719 N N . PHE A 1 97 ? -24.781 -0.647 23.735 1.00 49.69 97 PHE A N 1
ATOM 720 C CA . PHE A 1 97 ? -24.422 -0.123 25.046 1.00 49.69 97 PHE A CA 1
ATOM 721 C C . PHE A 1 97 ? -25.585 0.734 25.525 1.00 49.69 97 PHE A C 1
ATOM 723 O O . PHE A 1 97 ? -26.087 1.528 24.693 1.00 49.69 97 PHE A O 1
#

Radius of gyration: 20.06 Å; chains: 1; bounding box: 58×40×42 Å

Foldseek 3Di:
DDDDDDDDPVPQDPVNDDPPPDDDCDVVVVQLEAEDADADPVFFGHADPPNVVVVVVSVVVPRPYYHGNVLGGNVSSVVVVVVSVPDDPPPPDPDDD

pLDDT: mean 78.84, std 18.4, range [46.34, 98.19]